Protein AF-A0A815LU02-F1 (afdb_monomer_lite)

Radius of gyration: 20.1 Å; chains: 1; bounding box: 45×44×56 Å

pLDDT: mean 73.41, std 21.67, range [21.61, 96.62]

Foldseek 3Di:
DDDDPPPPPPPPPCPDDPPPDPDDDDPPPPPLQLFKKKKKAKWWWFDLVDPVLLDQWDWDDCVNVVVQQKTWTWHFDDFADDDDPRTSRTITMIMMMGGDNLDQDQPDLVSNLVSCVVRHDPSVSSGSVRIDTDGGIDMDNRQDKDADPVVVCPPVDDPPDDDAFVSGIDHGCPVVCRVVRRVD

Secondary structure (DSSP, 8-state):
-PPPTT---------S-TTSS------------TT-EEEEEEEEEE--S-GGG--S-EEE-GGG-TTTSEEEEE-EEEE-SS--TTEEEEEEEEEEEE-TT-PPP-S-HHHHHHHHHHHS-HHHHHHHHTEEE-S--EEE-----EE--GGGGGGGSPTT----GGGTEE--GGG-HHHHHH--

Organism: NCBI:txid392033

Structure (mmCIF, N/CA/C/O backbone):
data_AF-A0A815LU02-F1
#
_entry.id   AF-A0A815LU02-F1
#
loop_
_atom_site.group_PDB
_atom_site.id
_atom_site.type_symbol
_atom_site.label_atom_id
_atom_site.label_alt_id
_atom_site.label_comp_id
_atom_site.label_asym_id
_atom_site.label_entity_id
_atom_site.label_seq_id
_atom_site.pdbx_PDB_ins_code
_atom_site.Cartn_x
_atom_site.Cartn_y
_atom_site.Cartn_z
_atom_site.occupancy
_atom_site.B_iso_or_equiv
_atom_site.auth_seq_id
_atom_site.auth_comp_id
_atom_site.auth_asym_id
_atom_site.auth_atom_id
_atom_site.pdbx_PDB_model_num
ATOM 1 N N . MET A 1 1 ? -14.097 20.335 11.328 1.00 29.88 1 MET A N 1
ATOM 2 C CA . MET A 1 1 ? -13.188 21.113 12.199 1.00 29.88 1 MET A CA 1
ATOM 3 C C . MET A 1 1 ? -11.882 21.293 11.448 1.00 29.88 1 MET A C 1
ATOM 5 O O . MET A 1 1 ? -11.354 20.295 10.982 1.00 29.88 1 MET A O 1
ATOM 9 N N . LYS A 1 2 ? -11.418 22.531 11.242 1.00 21.61 2 LYS A N 1
ATOM 10 C CA . LYS A 1 2 ? -10.117 22.803 10.609 1.00 21.61 2 LYS A CA 1
ATOM 11 C C . LYS A 1 2 ? -9.023 22.550 11.656 1.00 21.61 2 LYS A C 1
ATOM 13 O O . LYS A 1 2 ? -9.061 23.191 12.703 1.00 21.61 2 LYS A O 1
ATOM 18 N N . SER A 1 3 ? -8.125 21.596 11.415 1.00 27.17 3 SER A N 1
ATOM 19 C CA . SER A 1 3 ? -6.966 21.327 12.274 1.00 27.17 3 SER A CA 1
ATOM 20 C C . SER A 1 3 ? -5.930 22.439 12.097 1.00 27.17 3 SER A C 1
ATOM 22 O O . SER A 1 3 ? -5.628 22.850 10.978 1.00 27.17 3 SER A O 1
ATOM 24 N N . THR A 1 4 ? -5.421 22.977 13.203 1.00 28.11 4 THR A N 1
ATOM 25 C CA . THR A 1 4 ? -4.326 23.953 13.204 1.00 28.11 4 THR A CA 1
ATOM 26 C C . THR A 1 4 ? -2.967 23.235 13.261 1.00 28.11 4 THR A C 1
ATOM 28 O O . THR A 1 4 ? -2.895 22.126 13.792 1.00 28.11 4 THR A O 1
ATOM 31 N N . PRO A 1 5 ? -1.870 23.851 12.769 1.00 33.12 5 PRO A N 1
ATOM 32 C CA . PRO A 1 5 ? -0.552 23.205 12.636 1.00 33.12 5 PRO A CA 1
ATOM 33 C C . PRO A 1 5 ? 0.139 22.763 13.941 1.00 33.12 5 PRO A C 1
ATOM 35 O O . PRO A 1 5 ? 1.169 22.108 13.881 1.00 33.12 5 PRO A O 1
ATOM 38 N N . ASN A 1 6 ? -0.408 23.092 15.116 1.00 30.25 6 ASN A N 1
ATOM 39 C CA . ASN A 1 6 ? 0.242 22.882 16.419 1.00 30.25 6 ASN A CA 1
ATOM 40 C C . ASN A 1 6 ? -0.343 21.725 17.250 1.00 30.25 6 ASN A C 1
ATOM 42 O O . ASN A 1 6 ? -0.192 21.709 18.471 1.00 30.25 6 ASN A O 1
ATOM 46 N N . GLN A 1 7 ? -0.994 20.732 16.637 1.00 36.88 7 GLN A N 1
ATOM 47 C CA . GLN A 1 7 ? -1.412 19.523 17.363 1.00 36.88 7 GLN A CA 1
ATOM 48 C C . GLN A 1 7 ? -0.242 18.541 17.551 1.00 36.88 7 GLN A C 1
ATOM 50 O O . GLN A 1 7 ? -0.256 17.424 17.045 1.00 36.88 7 GLN A O 1
ATOM 55 N N . LEU A 1 8 ? 0.760 18.950 18.332 1.00 32.59 8 LEU A N 1
ATOM 56 C CA . LEU A 1 8 ? 1.611 18.016 19.068 1.00 32.59 8 LEU A CA 1
ATOM 57 C C . LEU A 1 8 ? 0.731 17.362 20.140 1.00 32.59 8 LEU A C 1
ATOM 59 O O . LEU A 1 8 ? 0.528 17.911 21.223 1.00 32.59 8 LEU A O 1
ATOM 63 N N . LEU A 1 9 ? 0.137 16.215 19.818 1.00 34.84 9 LEU A N 1
ATOM 64 C CA . LEU A 1 9 ? -0.515 15.374 20.814 1.00 34.84 9 LEU A CA 1
ATOM 65 C C . LEU A 1 9 ? 0.584 14.703 21.644 1.00 34.84 9 LEU A C 1
ATOM 67 O O . LEU A 1 9 ? 1.120 13.667 21.261 1.00 34.84 9 LEU A O 1
ATOM 71 N N . ASP A 1 10 ? 0.926 15.318 22.777 1.00 31.66 10 ASP A N 1
ATOM 72 C CA . ASP A 1 10 ? 1.779 14.730 23.811 1.00 31.66 10 ASP A CA 1
ATOM 73 C C . ASP A 1 10 ? 1.008 13.560 24.456 1.00 31.66 10 ASP A C 1
ATOM 75 O O . ASP A 1 10 ? 0.353 13.693 25.493 1.00 31.66 10 ASP A O 1
ATOM 79 N N . TYR A 1 11 ? 0.987 12.409 23.775 1.00 32.22 11 TYR A N 1
ATOM 80 C CA . TYR A 1 11 ? 0.313 11.191 24.224 1.00 32.22 11 TYR A CA 1
ATOM 81 C C . TYR A 1 11 ? 1.140 10.542 25.341 1.00 32.22 11 TYR A C 1
ATOM 83 O O . TYR A 1 11 ? 1.743 9.481 25.190 1.00 32.22 11 TYR A O 1
ATOM 91 N N . ARG A 1 12 ? 1.171 11.173 26.520 1.00 28.83 12 ARG A N 1
ATOM 92 C CA . ARG A 1 12 ? 1.640 10.518 27.745 1.00 28.83 12 ARG A CA 1
ATOM 93 C C . ARG A 1 12 ? 0.584 9.525 28.203 1.00 28.83 12 ARG A C 1
ATOM 95 O O . ARG A 1 12 ? -0.170 9.779 29.143 1.00 28.83 12 ARG A O 1
ATOM 102 N N . CYS A 1 13 ? 0.550 8.360 27.568 1.00 28.67 13 CYS A N 1
ATOM 103 C CA . CYS A 1 13 ? -0.028 7.193 28.209 1.00 28.67 13 CYS A CA 1
ATOM 104 C C . CYS A 1 13 ? 0.838 6.922 29.448 1.00 28.67 13 CYS A C 1
ATOM 106 O O . CYS A 1 13 ? 1.967 6.450 29.323 1.00 28.67 13 CYS A O 1
ATOM 108 N N . ARG A 1 14 ? 0.356 7.286 30.647 1.00 29.08 14 ARG A N 1
ATOM 109 C CA . ARG A 1 14 ? 0.964 6.858 31.916 1.00 29.08 14 ARG A CA 1
ATOM 110 C C . ARG A 1 14 ? 0.773 5.346 32.042 1.00 29.08 14 ARG A C 1
ATOM 112 O O . ARG A 1 14 ? -0.082 4.879 32.786 1.00 29.08 14 ARG A O 1
ATOM 119 N N . LEU A 1 15 ? 1.546 4.583 31.278 1.00 31.81 15 LEU A N 1
ATOM 120 C CA . LEU A 1 15 ? 1.846 3.206 31.628 1.00 31.81 15 LEU A CA 1
ATOM 121 C C . LEU A 1 15 ? 2.606 3.271 32.960 1.00 31.81 15 LEU A C 1
ATOM 123 O O . LEU A 1 15 ? 3.404 4.186 33.176 1.00 31.81 15 LEU A O 1
ATOM 127 N N . GLY A 1 16 ? 2.245 2.387 33.891 1.00 29.14 16 GLY A N 1
ATOM 128 C CA . GLY A 1 16 ? 2.763 2.362 35.259 1.00 29.14 16 GLY A CA 1
ATOM 129 C C . GLY A 1 16 ? 4.291 2.310 35.340 1.00 29.14 16 GLY A C 1
ATOM 130 O O . GLY A 1 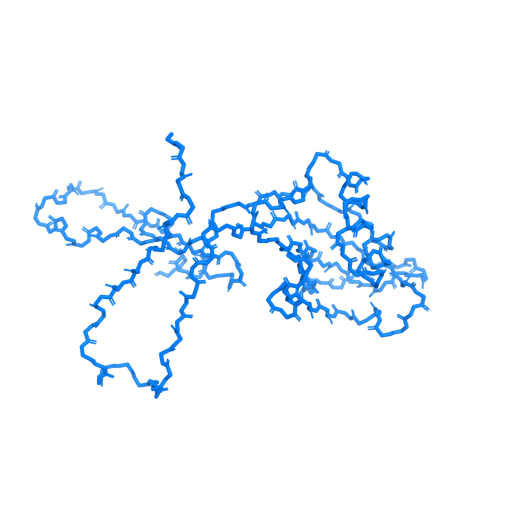16 ? 4.988 2.237 34.332 1.00 29.14 16 GLY A O 1
ATOM 131 N N . SER A 1 17 ? 4.808 2.372 36.570 1.00 29.80 17 SER A N 1
ATOM 132 C CA . SER A 1 17 ? 6.235 2.532 36.866 1.00 29.80 17 SER A CA 1
ATOM 133 C C . SER A 1 17 ? 7.160 1.707 35.945 1.00 29.80 17 SER A C 1
ATOM 135 O O . SER A 1 17 ? 6.864 0.528 35.707 1.00 29.80 17 SER A O 1
ATOM 137 N N . PRO A 1 18 ? 8.305 2.275 35.500 1.00 34.53 18 PRO A N 1
ATOM 138 C CA . PRO A 1 18 ? 9.201 1.708 34.472 1.00 34.53 18 PRO A CA 1
ATOM 139 C C . PRO A 1 18 ? 9.756 0.304 34.752 1.00 34.53 18 PRO A C 1
ATOM 141 O O . PRO A 1 18 ? 10.434 -0.281 33.918 1.00 34.53 18 PRO A O 1
ATOM 144 N N . THR A 1 19 ? 9.511 -0.234 35.940 1.00 32.34 19 THR A N 1
ATOM 145 C CA . THR A 1 19 ? 10.073 -1.479 36.452 1.00 32.34 19 THR A CA 1
ATOM 146 C C . THR A 1 19 ? 9.289 -2.739 36.077 1.00 32.34 19 THR A C 1
ATOM 148 O O . THR A 1 19 ? 9.783 -3.830 36.335 1.00 32.34 19 THR A O 1
ATOM 151 N N . SER A 1 20 ? 8.100 -2.636 35.467 1.00 31.48 20 SER A N 1
ATOM 152 C CA . SER A 1 20 ? 7.243 -3.812 35.193 1.00 31.48 20 SER A CA 1
ATOM 153 C C . SER A 1 20 ? 7.299 -4.364 33.762 1.00 31.48 20 SER A C 1
ATOM 155 O O . SER A 1 20 ? 6.802 -5.459 33.512 1.00 31.48 20 SER A O 1
ATOM 157 N N . LEU A 1 21 ? 7.937 -3.664 32.823 1.00 34.69 21 LEU A N 1
ATOM 158 C CA . LEU A 1 21 ? 8.110 -4.135 31.448 1.00 34.69 21 LEU A CA 1
ATOM 159 C C . LEU A 1 21 ? 9.602 -4.174 31.144 1.00 34.69 21 LEU A C 1
ATOM 161 O O . LEU A 1 21 ? 10.212 -3.148 30.867 1.00 34.69 21 LEU A O 1
ATOM 165 N N . GLY A 1 22 ? 10.188 -5.369 31.243 1.00 29.02 22 GLY A N 1
ATOM 166 C CA . GLY A 1 22 ? 11.606 -5.655 31.020 1.00 29.02 22 GLY A CA 1
ATOM 167 C C . GLY A 1 22 ? 12.089 -5.379 29.593 1.00 29.02 22 GLY A C 1
ATOM 168 O O . GLY A 1 22 ? 12.450 -6.297 28.863 1.00 29.02 22 GLY A O 1
ATOM 169 N N . ARG A 1 23 ? 12.137 -4.105 29.205 1.00 32.53 23 ARG A N 1
ATOM 170 C CA . ARG A 1 23 ? 12.930 -3.587 28.094 1.00 32.53 23 ARG A CA 1
ATOM 171 C C . ARG A 1 23 ? 13.595 -2.300 28.555 1.00 32.53 23 ARG A C 1
ATOM 173 O O . ARG A 1 23 ? 12.943 -1.312 28.874 1.00 32.53 23 ARG A O 1
ATOM 180 N N . SER A 1 24 ? 14.916 -2.352 28.615 1.00 31.58 24 SER A N 1
ATOM 181 C CA . SER A 1 24 ? 15.799 -1.229 28.890 1.00 31.58 24 SER A CA 1
ATOM 182 C C . SER A 1 24 ? 15.455 -0.016 28.016 1.00 31.58 24 SER A C 1
ATOM 184 O O . SER A 1 24 ? 15.703 -0.014 26.815 1.00 31.58 24 SER A O 1
ATOM 186 N N . GLY A 1 25 ? 14.901 1.023 28.637 1.00 31.22 25 GLY A N 1
ATOM 187 C CA . GLY A 1 25 ? 15.593 2.309 28.732 1.00 31.22 25 GLY A CA 1
ATOM 188 C C . GLY A 1 25 ? 15.945 3.060 27.447 1.00 31.22 25 GLY A C 1
ATOM 189 O O . GLY A 1 25 ? 16.941 3.774 27.456 1.00 31.22 25 GLY A O 1
ATOM 190 N N . VAL A 1 26 ? 15.142 2.983 26.386 1.00 26.45 26 VAL A N 1
ATOM 191 C CA . VAL A 1 26 ? 15.133 4.043 25.368 1.00 26.45 26 VAL A CA 1
ATOM 192 C C . VAL A 1 26 ? 13.720 4.591 25.292 1.00 26.45 26 VAL A C 1
ATOM 194 O O . VAL A 1 26 ? 12.794 3.904 24.871 1.00 26.45 26 VAL A O 1
ATOM 197 N N . SER A 1 27 ? 13.550 5.833 25.742 1.00 29.67 27 SER A N 1
ATOM 198 C CA . SER A 1 27 ? 12.380 6.642 25.420 1.00 29.67 27 SER A CA 1
ATOM 199 C C . SER A 1 27 ? 12.322 6.778 23.898 1.00 29.67 27 SER A C 1
ATOM 201 O O . SER A 1 27 ? 12.912 7.699 23.336 1.00 29.67 27 SER A O 1
ATOM 203 N N . GLN A 1 28 ? 11.645 5.856 23.216 1.00 29.81 28 GLN A N 1
ATOM 204 C CA . GLN A 1 28 ? 11.183 6.105 21.859 1.00 29.81 28 GLN A CA 1
ATOM 205 C C . GLN A 1 28 ? 10.144 7.216 21.970 1.00 29.81 28 GLN A C 1
ATOM 207 O O . GLN A 1 28 ? 8.996 6.987 22.345 1.00 29.81 28 GLN A O 1
ATOM 212 N N . MET A 1 29 ? 10.582 8.448 21.708 1.00 29.11 29 MET A N 1
ATOM 213 C CA . MET A 1 29 ? 9.673 9.509 21.308 1.00 29.11 29 MET A CA 1
ATOM 214 C C . MET A 1 29 ? 9.045 9.027 20.003 1.00 29.11 29 MET A C 1
ATOM 216 O O . MET A 1 29 ? 9.644 9.129 18.935 1.00 29.11 29 MET A O 1
ATOM 220 N N . TYR A 1 30 ? 7.862 8.429 20.101 1.00 35.56 30 TYR A N 1
ATOM 221 C CA . TYR A 1 30 ? 6.999 8.274 18.948 1.00 35.56 30 TYR A CA 1
ATOM 222 C C . TYR A 1 30 ? 6.594 9.692 18.568 1.00 35.56 30 TYR A C 1
ATOM 224 O O . TYR A 1 30 ? 5.682 10.268 19.161 1.00 35.56 30 TYR A O 1
ATOM 232 N N . HIS A 1 31 ? 7.308 10.288 17.615 1.00 38.06 31 HIS A N 1
ATOM 233 C CA . HIS A 1 31 ? 6.716 11.342 16.815 1.00 38.06 31 HIS A CA 1
ATOM 234 C C . HIS A 1 31 ? 5.514 10.690 16.132 1.00 38.06 31 HIS A C 1
ATOM 236 O O . HIS A 1 31 ? 5.646 10.017 15.115 1.00 38.06 31 HIS A O 1
ATOM 242 N N . LEU A 1 32 ? 4.345 10.790 16.771 1.00 44.81 32 LEU A N 1
ATOM 243 C CA . LEU A 1 32 ? 3.069 10.505 16.142 1.00 44.81 32 LEU A CA 1
ATOM 244 C C . LEU A 1 32 ? 2.949 11.542 15.034 1.00 44.81 32 LEU A C 1
ATOM 246 O O . LEU A 1 32 ? 2.492 12.661 15.261 1.00 44.81 32 LEU A O 1
ATOM 250 N N . ASN A 1 33 ? 3.451 11.205 13.850 1.00 50.88 33 ASN A N 1
ATOM 251 C CA . ASN A 1 33 ? 3.296 12.036 12.676 1.00 50.88 33 ASN A CA 1
ATOM 252 C C . ASN A 1 33 ? 1.826 11.948 12.280 1.00 50.88 33 ASN A C 1
ATOM 254 O O . ASN A 1 33 ? 1.404 11.111 11.484 1.00 50.88 33 ASN A O 1
ATOM 258 N N . VAL A 1 34 ? 1.032 12.842 12.868 1.00 51.72 34 VAL A N 1
ATOM 259 C CA . VAL A 1 34 ? -0.416 12.989 12.659 1.00 51.72 34 VAL A CA 1
ATOM 260 C C . VAL A 1 34 ? -0.766 13.300 11.191 1.00 51.72 34 VAL A C 1
ATOM 262 O O . VAL A 1 34 ? -1.938 13.388 10.841 1.00 51.72 34 VAL A O 1
ATOM 265 N N . LEU A 1 35 ? 0.255 13.491 10.347 1.00 59.38 35 LEU A N 1
ATOM 266 C CA . LEU A 1 35 ? 0.189 13.896 8.945 1.00 59.38 35 LEU A CA 1
ATOM 267 C C . LEU A 1 35 ? 0.689 12.818 7.983 1.00 59.38 35 LEU A C 1
ATOM 269 O O . LEU A 1 35 ? 0.814 13.092 6.789 1.00 59.38 35 LEU A O 1
ATOM 273 N N . GLU A 1 36 ? 1.014 11.628 8.487 1.00 74.50 36 GLU A N 1
ATOM 274 C CA . GLU A 1 36 ? 1.386 10.523 7.618 1.00 74.50 36 GLU A CA 1
ATOM 275 C C . GLU A 1 36 ? 0.180 10.024 6.816 1.00 74.50 36 GLU A C 1
ATOM 277 O O . GLU A 1 36 ? -0.977 10.066 7.243 1.00 74.50 36 GLU A O 1
ATOM 282 N N . GLY A 1 37 ? 0.450 9.559 5.606 1.00 81.50 37 GLY A N 1
ATOM 283 C CA . GLY A 1 37 ? -0.528 8.872 4.784 1.00 81.50 37 GLY A CA 1
ATOM 284 C C . GLY A 1 37 ? 0.142 7.846 3.894 1.00 81.50 37 GLY A C 1
ATOM 285 O O . GLY A 1 37 ? 1.340 7.922 3.627 1.00 81.50 37 GLY A O 1
ATOM 286 N N . TYR A 1 38 ? -0.652 6.893 3.425 1.00 85.00 38 TYR A N 1
ATOM 287 C CA . TYR A 1 38 ? -0.209 5.849 2.519 1.00 85.00 38 TYR A CA 1
ATOM 288 C C . TYR A 1 38 ? -1.111 5.785 1.297 1.00 85.00 38 TYR A C 1
ATOM 290 O O . TYR A 1 38 ? -2.327 5.955 1.411 1.00 85.00 38 TYR A O 1
ATOM 298 N N . VAL A 1 39 ? -0.521 5.442 0.158 1.00 91.81 39 VAL A N 1
ATOM 299 C CA . VAL A 1 39 ? -1.217 4.754 -0.930 1.00 91.81 39 VAL A CA 1
ATOM 300 C C . VAL A 1 39 ? -0.614 3.364 -1.044 1.00 91.81 39 VAL A C 1
ATOM 302 O O . VAL A 1 39 ? 0.607 3.209 -1.051 1.00 91.81 39 VAL A O 1
ATOM 305 N N . THR A 1 40 ? -1.464 2.342 -1.093 1.00 92.38 40 THR A N 1
ATOM 306 C CA . THR A 1 40 ? -1.027 0.956 -1.234 1.00 92.38 40 THR A CA 1
ATOM 307 C C . THR A 1 40 ? -1.824 0.197 -2.279 1.00 92.38 40 THR A C 1
ATOM 309 O O . THR A 1 40 ? -3.010 0.452 -2.487 1.00 92.38 40 THR A O 1
ATOM 312 N N . PHE A 1 41 ? -1.159 -0.738 -2.947 1.00 94.81 41 PHE A N 1
ATOM 313 C CA . PHE A 1 41 ? -1.757 -1.669 -3.892 1.00 94.81 41 PHE A CA 1
ATOM 314 C C . PHE A 1 41 ? -0.903 -2.935 -3.983 1.00 94.81 41 PHE A C 1
ATOM 316 O O . PHE A 1 41 ? 0.253 -2.967 -3.565 1.00 94.81 41 PHE A O 1
ATOM 323 N N . ILE A 1 42 ? -1.476 -3.993 -4.538 1.00 94.88 42 ILE A N 1
ATOM 324 C CA . ILE A 1 42 ? -0.769 -5.225 -4.866 1.00 94.88 42 ILE A CA 1
ATOM 325 C C . ILE A 1 42 ? -0.266 -5.109 -6.302 1.00 94.88 42 ILE A C 1
ATOM 327 O O . ILE A 1 42 ? -1.027 -4.723 -7.192 1.00 94.88 42 ILE A O 1
ATOM 331 N N . GLY A 1 43 ? 0.988 -5.483 -6.541 1.00 93.69 43 GLY A N 1
ATOM 332 C CA . GLY A 1 43 ? 1.574 -5.472 -7.876 1.00 93.69 43 GLY A CA 1
ATOM 333 C C . GLY A 1 43 ? 2.568 -6.602 -8.113 1.00 93.69 43 GLY A C 1
ATOM 334 O O . GLY A 1 43 ? 3.178 -7.132 -7.183 1.00 93.69 43 GLY A O 1
ATOM 335 N N . GLU A 1 44 ? 2.704 -6.978 -9.380 1.00 91.75 44 GLU A N 1
ATOM 336 C CA . GLU A 1 44 ? 3.782 -7.835 -9.871 1.00 91.75 44 GLU A CA 1
ATOM 337 C C . GLU A 1 44 ? 4.922 -6.949 -10.372 1.00 91.75 44 GLU A C 1
ATOM 339 O O . GLU A 1 44 ? 4.702 -6.033 -11.166 1.00 91.75 44 GLU A O 1
ATOM 344 N N . ARG A 1 45 ? 6.139 -7.219 -9.903 1.00 88.50 45 ARG A N 1
ATOM 345 C CA . ARG A 1 45 ? 7.317 -6.430 -10.268 1.00 88.50 45 ARG A CA 1
ATOM 346 C C . ARG A 1 45 ? 8.068 -7.058 -11.429 1.00 88.50 45 ARG A C 1
ATOM 348 O O . ARG A 1 45 ? 8.277 -8.270 -11.447 1.00 88.50 45 ARG A O 1
ATOM 355 N N . PHE A 1 46 ? 8.550 -6.209 -12.323 1.00 89.31 46 PHE A N 1
ATOM 356 C CA . PHE A 1 46 ? 9.433 -6.574 -13.421 1.00 89.31 46 PHE A CA 1
ATOM 357 C C . PHE A 1 46 ? 10.791 -5.903 -13.232 1.00 89.31 46 PHE A C 1
ATOM 359 O O . PHE A 1 46 ? 10.899 -4.892 -12.527 1.00 89.31 46 PHE A O 1
ATOM 366 N N . LYS A 1 47 ? 11.821 -6.480 -13.855 1.00 88.06 47 LYS A N 1
ATOM 367 C CA . LYS A 1 47 ? 13.193 -5.964 -13.808 1.00 88.06 47 LYS A CA 1
ATOM 368 C C . LYS A 1 47 ? 13.216 -4.479 -14.181 1.00 88.06 47 LYS A C 1
ATOM 370 O O . LYS A 1 47 ? 12.713 -4.100 -15.240 1.00 88.06 47 LYS A O 1
ATOM 375 N N . ALA A 1 48 ? 13.795 -3.650 -13.318 1.00 83.38 48 ALA A N 1
ATOM 376 C CA . ALA A 1 48 ? 13.907 -2.206 -13.527 1.00 83.38 48 ALA A CA 1
ATOM 377 C C . ALA A 1 48 ? 15.109 -1.828 -14.417 1.00 83.38 48 ALA A C 1
ATOM 379 O O . ALA A 1 48 ? 15.234 -0.676 -14.827 1.00 83.38 48 ALA A O 1
ATOM 380 N N . GLY A 1 49 ? 15.985 -2.792 -14.727 1.00 79.94 49 GLY A N 1
ATOM 381 C CA . GLY A 1 49 ? 17.215 -2.585 -15.502 1.00 79.94 49 GLY A CA 1
ATOM 382 C C . GLY A 1 49 ? 18.442 -2.257 -14.644 1.00 79.94 49 GLY A C 1
ATOM 383 O O . GLY A 1 49 ? 19.554 -2.252 -15.166 1.00 79.94 49 GLY A O 1
ATOM 384 N N . ASP A 1 50 ? 18.251 -2.052 -13.338 1.00 80.44 50 ASP A N 1
ATOM 385 C CA . ASP A 1 50 ? 19.305 -1.931 -12.331 1.00 80.44 50 ASP A CA 1
ATOM 386 C C . ASP A 1 50 ? 19.203 -3.107 -11.338 1.00 80.44 50 ASP A C 1
ATOM 388 O O . ASP A 1 50 ? 18.204 -3.210 -10.618 1.00 80.44 50 ASP A O 1
ATOM 392 N N . PRO A 1 51 ? 20.223 -3.983 -11.250 1.00 78.88 51 PRO A N 1
ATOM 393 C CA . PRO A 1 51 ? 20.213 -5.129 -10.342 1.00 78.88 51 PRO A CA 1
ATOM 394 C C . PRO A 1 51 ? 20.020 -4.773 -8.861 1.00 78.88 51 PRO A C 1
ATOM 396 O O . PRO A 1 51 ? 19.499 -5.594 -8.105 1.00 78.88 51 PRO A O 1
ATOM 399 N N . SER A 1 52 ? 20.425 -3.573 -8.428 1.00 76.94 52 SER A N 1
ATOM 400 C CA . SER A 1 52 ? 20.229 -3.115 -7.045 1.00 76.94 52 SER A CA 1
ATOM 401 C C . SER A 1 52 ? 18.748 -2.881 -6.717 1.00 76.94 52 SER A C 1
ATOM 403 O O . SER A 1 52 ? 18.313 -3.101 -5.584 1.00 76.94 52 SER A O 1
ATOM 405 N N . LEU A 1 53 ? 17.954 -2.537 -7.735 1.00 76.94 53 LEU A N 1
ATOM 406 C CA . LEU A 1 53 ? 16.515 -2.301 -7.648 1.00 76.94 53 LEU A CA 1
ATOM 407 C C . LEU A 1 53 ? 15.689 -3.569 -7.892 1.00 76.94 53 LEU A C 1
ATOM 409 O O . LEU A 1 53 ? 14.479 -3.557 -7.685 1.00 76.94 53 LEU A O 1
ATOM 413 N N . ASP A 1 54 ? 16.312 -4.681 -8.281 1.00 80.25 54 ASP A N 1
ATOM 414 C CA . ASP A 1 54 ? 15.630 -5.946 -8.588 1.00 80.25 54 ASP A CA 1
ATOM 415 C C . ASP A 1 54 ? 15.552 -6.902 -7.379 1.00 80.25 54 ASP A C 1
ATOM 417 O O . ASP A 1 54 ? 15.079 -8.037 -7.486 1.00 80.25 54 ASP A O 1
ATOM 421 N N . SER A 1 55 ? 15.959 -6.444 -6.188 1.00 76.94 55 SER A N 1
ATOM 422 C CA . SER A 1 55 ? 15.778 -7.192 -4.938 1.00 76.94 55 SER A CA 1
ATOM 423 C C . SER A 1 55 ? 14.297 -7.488 -4.672 1.00 76.94 55 SER A C 1
ATOM 425 O O . SER A 1 55 ? 13.438 -6.614 -4.811 1.00 76.94 55 SER A O 1
ATOM 427 N N . LYS A 1 56 ? 13.987 -8.704 -4.194 1.00 65.38 56 LYS A N 1
ATOM 428 C CA . LYS A 1 56 ? 12.625 -9.118 -3.785 1.00 65.38 56 LYS A CA 1
ATOM 429 C C . LYS A 1 56 ? 12.063 -8.286 -2.626 1.00 65.38 56 LYS A C 1
ATOM 431 O O . LYS A 1 56 ? 10.852 -8.274 -2.415 1.00 65.38 56 LYS A O 1
ATOM 436 N N . HIS A 1 57 ? 12.933 -7.612 -1.879 1.00 67.25 57 HIS A N 1
ATOM 437 C CA . HIS A 1 57 ? 12.568 -6.761 -0.759 1.00 67.25 57 HIS A CA 1
ATOM 438 C C . HIS A 1 57 ? 13.292 -5.423 -0.857 1.00 67.25 57 HIS A C 1
ATOM 440 O O . HIS A 1 57 ? 14.524 -5.390 -0.904 1.00 67.25 57 HIS A O 1
ATOM 446 N N . ILE A 1 58 ? 12.522 -4.336 -0.890 1.00 71.44 58 ILE A N 1
ATOM 447 C CA . ILE A 1 58 ? 13.047 -2.970 -0.949 1.00 71.44 58 ILE A CA 1
ATOM 448 C C . ILE A 1 58 ? 12.235 -2.114 0.012 1.00 71.44 58 ILE A C 1
ATOM 450 O O . ILE A 1 58 ? 11.004 -2.106 -0.041 1.00 71.44 58 ILE A O 1
ATOM 454 N N . ILE A 1 59 ? 12.930 -1.420 0.904 1.00 65.94 59 ILE A N 1
ATOM 455 C CA . ILE A 1 59 ? 12.347 -0.457 1.833 1.00 65.94 59 ILE A CA 1
ATOM 456 C C . ILE A 1 59 ? 13.195 0.810 1.768 1.00 65.94 59 ILE A C 1
ATOM 458 O O . ILE A 1 59 ? 14.410 0.740 1.941 1.00 65.94 59 ILE A O 1
ATOM 462 N N . GLY A 1 60 ? 12.546 1.958 1.589 1.00 65.81 60 GLY A N 1
ATOM 463 C CA . GLY A 1 60 ? 13.140 3.275 1.801 1.00 65.81 60 GLY A CA 1
ATOM 464 C C . GLY A 1 60 ? 12.178 4.142 2.604 1.00 65.81 60 GLY A C 1
ATOM 465 O O . GLY A 1 60 ? 11.067 4.416 2.171 1.00 65.81 60 GLY A O 1
ATOM 466 N N . TYR A 1 61 ? 12.565 4.555 3.808 1.00 57.59 61 TYR A N 1
ATOM 467 C CA . TYR A 1 61 ? 11.675 5.323 4.684 1.00 57.59 61 TYR A CA 1
ATOM 468 C C . TYR A 1 61 ? 11.660 6.807 4.316 1.00 57.59 61 TYR A C 1
ATOM 470 O O . TYR A 1 61 ? 12.719 7.395 4.117 1.00 57.59 61 TYR A O 1
ATOM 478 N N . ALA A 1 62 ? 10.480 7.438 4.364 1.00 55.84 62 ALA A N 1
ATOM 479 C CA . ALA A 1 62 ? 10.343 8.888 4.174 1.00 55.84 62 ALA A CA 1
ATOM 480 C C . ALA A 1 62 ? 11.165 9.674 5.210 1.00 55.84 62 ALA A C 1
ATOM 482 O O . ALA A 1 62 ? 11.760 10.702 4.914 1.00 55.84 62 ALA A O 1
ATOM 483 N N . LEU A 1 63 ? 11.255 9.134 6.430 1.00 51.44 63 LEU A N 1
ATOM 484 C CA . LEU A 1 63 ? 12.053 9.689 7.526 1.00 51.44 63 LEU A CA 1
ATOM 485 C C . LEU A 1 63 ? 13.564 9.683 7.244 1.00 51.44 63 LEU A C 1
ATOM 487 O O . LEU A 1 63 ? 14.292 10.466 7.847 1.00 51.44 63 LEU A O 1
ATOM 491 N N . ASN A 1 64 ? 14.028 8.823 6.333 1.00 49.12 64 ASN A N 1
ATOM 492 C CA . ASN A 1 64 ? 15.432 8.745 5.931 1.00 49.12 64 ASN A CA 1
ATOM 493 C C . ASN A 1 64 ? 15.751 9.664 4.734 1.00 49.12 64 ASN A C 1
ATOM 495 O O . ASN A 1 64 ? 16.920 9.789 4.380 1.00 49.12 64 ASN A O 1
ATOM 499 N N . ALA A 1 65 ? 14.737 10.312 4.147 1.00 55.12 65 ALA A N 1
ATOM 500 C CA . ALA A 1 65 ? 14.843 11.320 3.090 1.00 55.12 65 ALA A CA 1
ATOM 501 C C . ALA A 1 65 ? 13.955 12.538 3.446 1.00 55.12 65 ALA A C 1
ATOM 503 O O . ALA A 1 65 ? 12.923 12.776 2.808 1.00 55.12 65 ALA A O 1
ATOM 504 N N . PRO A 1 66 ? 14.297 13.288 4.518 1.00 57.53 66 PRO A N 1
ATOM 505 C CA . PRO A 1 66 ? 13.452 14.355 5.068 1.00 57.53 66 PRO A CA 1
ATOM 506 C C . PRO A 1 66 ? 13.207 15.514 4.090 1.00 57.53 66 PRO A C 1
ATOM 508 O O . PRO A 1 66 ? 12.281 16.295 4.285 1.00 57.53 66 PRO A O 1
ATOM 511 N N . ASP A 1 67 ? 14.018 15.626 3.041 1.00 66.50 67 ASP A N 1
ATOM 512 C CA . ASP A 1 67 ? 13.866 16.573 1.940 1.00 66.50 67 ASP A CA 1
ATOM 513 C C . ASP A 1 67 ? 12.744 16.200 0.958 1.00 66.50 67 ASP A C 1
ATOM 515 O O . ASP A 1 67 ? 12.258 17.073 0.241 1.00 66.50 67 ASP A O 1
ATOM 519 N N . LYS A 1 68 ? 12.308 14.932 0.928 1.00 66.88 68 LYS A N 1
ATOM 520 C CA . LYS A 1 68 ? 11.365 14.425 -0.085 1.00 66.88 68 LYS A CA 1
ATOM 521 C C . LYS A 1 68 ? 9.948 14.184 0.414 1.00 66.88 68 LYS A C 1
ATOM 523 O O . LYS A 1 68 ? 9.076 13.895 -0.396 1.00 66.88 68 LYS A O 1
ATOM 528 N N . ASN A 1 69 ? 9.702 14.284 1.724 1.00 75.38 69 ASN A N 1
ATOM 529 C CA . ASN A 1 69 ? 8.394 14.051 2.360 1.00 75.38 69 ASN A CA 1
ATOM 530 C C . ASN A 1 69 ? 7.708 12.717 1.974 1.00 75.38 69 ASN A C 1
ATOM 532 O O . ASN A 1 69 ? 6.525 12.528 2.266 1.00 75.38 69 ASN A O 1
ATOM 536 N N . ALA A 1 70 ? 8.429 11.782 1.350 1.00 77.06 70 ALA A N 1
ATOM 537 C CA . ALA A 1 70 ? 7.891 10.585 0.722 1.00 77.06 70 ALA A CA 1
ATOM 538 C C . ALA A 1 70 ? 8.846 9.400 0.896 1.00 77.06 70 ALA A C 1
ATOM 540 O O . ALA A 1 70 ? 10.064 9.552 0.880 1.00 77.06 70 ALA A O 1
ATOM 541 N N . GLY A 1 71 ? 8.281 8.210 1.066 1.00 79.19 71 GLY A N 1
ATOM 542 C CA . GLY A 1 71 ? 9.006 6.957 1.242 1.00 79.19 71 GLY A CA 1
ATOM 543 C C . GLY A 1 71 ? 8.176 5.785 0.754 1.00 79.19 71 GLY A C 1
ATOM 544 O O . GLY A 1 71 ? 7.023 5.947 0.374 1.00 79.19 71 GLY A O 1
ATOM 545 N N . PHE A 1 72 ? 8.737 4.588 0.752 1.00 80.00 72 PHE A N 1
ATOM 546 C CA . PHE A 1 72 ? 8.097 3.417 0.183 1.00 80.00 72 PHE A CA 1
ATOM 547 C C . PHE A 1 72 ? 8.545 2.116 0.858 1.00 80.00 72 PHE A C 1
ATOM 549 O O . PHE A 1 72 ? 9.639 1.988 1.408 1.00 80.00 72 PHE A O 1
ATOM 556 N N . GLY A 1 73 ? 7.677 1.117 0.793 1.00 83.06 73 GLY A N 1
ATOM 557 C CA . GLY A 1 73 ? 7.949 -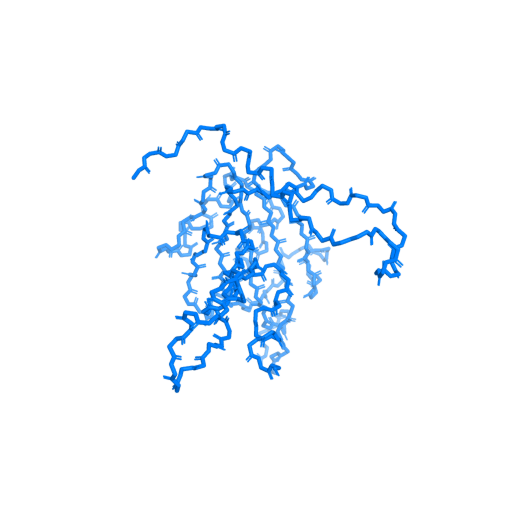0.233 1.260 1.00 83.06 73 GLY A CA 1
ATOM 558 C C . GLY A 1 73 ? 7.376 -1.239 0.281 1.00 83.06 73 GLY A C 1
ATOM 559 O O . GLY A 1 73 ? 6.231 -1.112 -0.149 1.00 83.06 73 GLY A O 1
ATOM 560 N N . ILE A 1 74 ? 8.178 -2.238 -0.076 1.00 86.25 74 ILE A N 1
ATOM 561 C CA . ILE A 1 74 ? 7.787 -3.271 -1.032 1.00 86.25 74 ILE A CA 1
ATOM 562 C C . ILE A 1 74 ? 8.019 -4.656 -0.418 1.00 86.25 74 ILE A C 1
ATOM 564 O O . ILE A 1 74 ? 8.950 -5.373 -0.808 1.00 86.25 74 ILE A O 1
ATOM 568 N N . PRO A 1 75 ? 7.233 -5.047 0.603 1.00 84.75 75 PRO A N 1
ATOM 569 C CA . PRO A 1 75 ? 7.323 -6.386 1.153 1.00 84.75 75 PRO A CA 1
ATOM 570 C C . PRO A 1 75 ? 6.750 -7.417 0.161 1.00 84.75 75 PRO A C 1
ATOM 572 O O . PRO A 1 75 ? 5.689 -7.191 -0.438 1.00 84.75 75 PRO A O 1
ATOM 575 N N . PRO A 1 76 ? 7.425 -8.565 -0.018 1.00 86.69 76 PRO A N 1
ATOM 576 C CA . PRO A 1 76 ? 6.907 -9.648 -0.843 1.00 86.69 76 PRO A CA 1
ATOM 577 C C . PRO A 1 76 ? 5.695 -10.311 -0.169 1.00 86.69 76 PRO A C 1
ATOM 579 O O . PRO A 1 76 ? 5.676 -10.501 1.045 1.00 86.69 76 PRO A O 1
ATOM 582 N N . ILE A 1 77 ? 4.695 -10.694 -0.965 1.00 88.00 77 ILE A N 1
ATOM 583 C CA . ILE A 1 77 ? 3.534 -11.487 -0.527 1.00 88.00 77 ILE A CA 1
ATOM 584 C C . ILE A 1 77 ? 3.786 -12.965 -0.814 1.00 88.00 77 ILE A C 1
ATOM 586 O O . ILE A 1 77 ? 3.684 -13.805 0.077 1.00 88.00 77 ILE A O 1
ATOM 590 N N . ARG A 1 78 ? 4.061 -13.297 -2.081 1.00 87.19 78 ARG A N 1
ATOM 591 C CA . ARG A 1 78 ? 4.287 -14.674 -2.542 1.00 87.19 78 ARG A CA 1
ATOM 592 C C . ARG A 1 78 ? 4.956 -14.710 -3.910 1.00 87.19 78 ARG A C 1
ATOM 594 O O . ARG A 1 78 ? 4.875 -13.746 -4.668 1.00 87.19 78 ARG A O 1
ATOM 601 N N . GLU A 1 79 ? 5.521 -15.859 -4.252 1.00 87.62 79 GLU A N 1
ATOM 602 C CA . GLU A 1 79 ? 6.060 -16.115 -5.589 1.00 87.62 79 GLU A CA 1
ATOM 603 C C . GLU A 1 79 ? 4.954 -16.453 -6.607 1.00 87.62 79 GLU A C 1
ATOM 605 O O . GLU A 1 79 ? 3.905 -17.005 -6.255 1.00 87.62 79 GLU A O 1
ATOM 610 N N . ILE A 1 80 ? 5.189 -16.123 -7.879 1.00 84.69 80 ILE A N 1
ATOM 611 C CA . ILE A 1 80 ? 4.276 -16.359 -9.008 1.00 84.69 80 ILE A CA 1
ATOM 612 C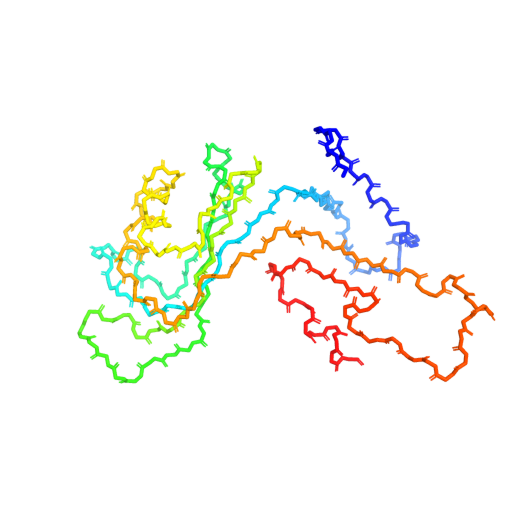 C . ILE A 1 80 ? 4.900 -17.413 -9.931 1.00 84.69 80 ILE A C 1
ATOM 614 O O . ILE A 1 80 ? 6.047 -17.280 -10.328 1.00 84.69 80 ILE A O 1
ATOM 618 N N . LYS A 1 81 ? 4.159 -18.477 -10.273 1.00 68.75 81 LYS A N 1
ATOM 619 C CA . LYS A 1 81 ? 4.708 -19.645 -10.998 1.00 68.75 81 LYS A CA 1
ATOM 620 C C . LYS A 1 81 ? 4.787 -19.484 -12.521 1.00 68.75 81 LYS A C 1
ATOM 622 O O . LYS A 1 81 ? 5.627 -20.117 -13.147 1.00 68.75 81 LYS A O 1
ATOM 627 N N . THR A 1 82 ? 3.907 -18.688 -13.121 1.00 63.34 82 THR A N 1
ATOM 628 C CA . THR A 1 82 ? 3.924 -18.363 -14.556 1.00 63.34 82 THR A CA 1
ATOM 629 C C . THR A 1 82 ? 4.599 -17.018 -14.729 1.00 63.34 82 THR A C 1
ATOM 631 O O . THR A 1 82 ? 4.040 -16.010 -14.301 1.00 63.34 82 THR A O 1
ATOM 634 N N . MET A 1 83 ? 5.796 -17.019 -15.307 1.00 66.31 83 MET A N 1
ATOM 635 C CA . MET A 1 83 ? 6.635 -15.831 -15.402 1.00 66.31 83 MET A CA 1
ATOM 636 C C . MET A 1 83 ? 6.817 -15.438 -16.865 1.00 66.31 83 MET A C 1
ATOM 638 O O . MET A 1 83 ? 7.180 -16.263 -17.701 1.00 66.31 83 MET A O 1
ATOM 642 N N . ASP A 1 84 ? 6.579 -14.164 -17.148 1.00 74.75 84 ASP A N 1
ATOM 643 C CA . ASP A 1 84 ? 7.280 -13.469 -18.223 1.00 74.75 84 ASP A CA 1
ATOM 644 C C . ASP A 1 84 ? 8.791 -13.479 -17.912 1.00 74.75 84 ASP A C 1
ATOM 646 O O . ASP A 1 84 ? 9.171 -13.411 -16.739 1.00 74.75 84 ASP A O 1
ATOM 650 N N . GLU A 1 85 ? 9.663 -13.555 -18.921 1.00 77.19 85 GLU A N 1
ATOM 651 C CA . GLU A 1 85 ? 11.129 -13.597 -18.735 1.00 77.19 85 GLU A CA 1
ATOM 652 C C . GLU A 1 85 ? 11.683 -12.383 -17.953 1.00 77.19 85 GLU A C 1
ATOM 654 O O . GLU A 1 85 ? 12.748 -12.451 -17.318 1.00 77.19 85 GLU A O 1
ATOM 659 N N . ASN A 1 86 ? 10.948 -11.267 -17.962 1.00 83.50 86 ASN A N 1
ATOM 660 C CA . ASN A 1 86 ? 11.295 -10.039 -17.255 1.00 83.50 86 ASN A CA 1
ATOM 661 C C . ASN A 1 86 ? 10.625 -9.896 -15.882 1.00 83.50 86 ASN A C 1
ATOM 663 O O . ASN A 1 86 ? 10.939 -8.945 -15.162 1.00 83.50 86 ASN A O 1
ATOM 667 N N . SER A 1 87 ? 9.739 -10.816 -15.492 1.00 86.44 87 SER A N 1
ATOM 668 C CA . SER A 1 87 ? 9.126 -10.817 -14.160 1.00 86.44 87 SER A CA 1
ATOM 669 C C . SER A 1 87 ? 10.171 -11.127 -13.083 1.00 86.44 87 SER A C 1
ATOM 671 O O . SER A 1 87 ? 11.028 -11.997 -13.249 1.00 86.44 87 SER A O 1
ATOM 673 N N . LEU A 1 88 ? 10.077 -10.448 -11.936 1.00 85.88 88 LEU A N 1
ATOM 674 C CA . LEU A 1 88 ? 10.824 -10.807 -10.722 1.00 85.88 88 LEU A CA 1
ATOM 675 C C . LEU A 1 88 ? 10.173 -11.982 -9.970 1.00 85.88 88 LEU A C 1
ATOM 677 O O . LEU A 1 88 ? 10.605 -12.349 -8.872 1.00 85.88 88 LEU A O 1
ATOM 681 N N . GLY A 1 89 ? 9.099 -12.555 -10.524 1.00 86.12 89 GLY A N 1
ATOM 682 C CA . GLY A 1 89 ? 8.460 -13.761 -10.011 1.00 86.12 89 GLY A CA 1
ATOM 683 C C . GLY A 1 89 ? 7.810 -13.580 -8.644 1.00 86.12 89 GLY A C 1
ATOM 684 O O . GLY A 1 89 ? 7.590 -14.561 -7.939 1.00 86.12 89 GLY A O 1
ATOM 685 N N . THR A 1 90 ? 7.535 -12.338 -8.240 1.00 86.19 90 THR A N 1
ATOM 686 C CA . THR A 1 90 ? 7.064 -11.995 -6.896 1.00 86.19 90 THR A CA 1
ATOM 687 C C . THR A 1 90 ? 5.876 -11.047 -6.984 1.00 86.19 90 THR A C 1
ATOM 689 O O . THR A 1 90 ? 5.943 -9.998 -7.627 1.00 86.19 90 THR A O 1
ATOM 692 N N . LEU A 1 91 ? 4.793 -11.416 -6.304 1.00 90.69 91 LEU A N 1
ATOM 693 C CA . LEU A 1 91 ? 3.692 -10.518 -5.997 1.00 90.69 91 LEU A CA 1
ATOM 694 C C . LEU A 1 91 ? 4.038 -9.783 -4.703 1.00 90.69 91 LEU A C 1
ATOM 696 O O . LEU A 1 91 ? 4.335 -10.437 -3.701 1.00 90.69 91 LEU A O 1
ATOM 700 N N . SER A 1 92 ? 3.970 -8.458 -4.709 1.00 91.31 92 SER A N 1
ATOM 701 C CA . SER A 1 92 ? 4.330 -7.622 -3.562 1.00 91.31 92 SER A CA 1
ATOM 702 C C . SER A 1 92 ? 3.204 -6.665 -3.200 1.00 91.31 92 SER A C 1
ATOM 704 O O . SER A 1 92 ? 2.380 -6.302 -4.042 1.00 91.31 92 SER A O 1
ATOM 706 N N . ILE A 1 93 ? 3.192 -6.231 -1.942 1.00 90.56 93 ILE A N 1
ATOM 707 C CA . ILE A 1 93 ? 2.492 -5.003 -1.568 1.00 90.56 93 ILE A CA 1
ATOM 708 C C . ILE A 1 93 ? 3.418 -3.863 -1.971 1.00 90.56 93 ILE A C 1
ATOM 710 O O . ILE A 1 93 ? 4.591 -3.885 -1.616 1.00 90.56 93 ILE A O 1
ATOM 714 N N . LEU A 1 94 ? 2.912 -2.885 -2.707 1.00 91.50 94 LEU A N 1
ATOM 715 C CA . LEU A 1 94 ? 3.578 -1.610 -2.906 1.00 91.50 94 LEU A CA 1
ATOM 716 C C . LEU A 1 94 ? 2.928 -0.617 -1.955 1.00 91.50 94 LEU A C 1
ATOM 718 O O . LEU A 1 94 ? 1.708 -0.450 -1.952 1.00 91.50 94 LEU A O 1
ATOM 722 N N . LEU A 1 95 ? 3.743 -0.007 -1.107 1.00 88.12 95 LEU A N 1
ATOM 723 C CA . LEU A 1 95 ? 3.334 1.008 -0.152 1.00 88.12 95 LEU A CA 1
ATOM 724 C C . LEU A 1 95 ? 4.133 2.269 -0.438 1.00 88.12 95 LEU A C 1
ATOM 726 O O . LEU A 1 95 ? 5.356 2.218 -0.469 1.00 88.12 95 LEU A O 1
ATOM 730 N N . LEU A 1 96 ? 3.437 3.383 -0.629 1.00 88.69 96 LEU A N 1
ATOM 731 C CA . LEU A 1 96 ? 4.012 4.713 -0.753 1.00 88.69 96 LEU A CA 1
ATOM 732 C C . LEU A 1 96 ? 3.543 5.534 0.447 1.00 88.69 96 LEU A C 1
ATOM 734 O O . LEU A 1 96 ? 2.352 5.806 0.583 1.00 88.69 96 LEU A O 1
ATOM 738 N N . GLN A 1 97 ? 4.472 5.865 1.334 1.00 82.25 97 GLN A N 1
ATOM 739 C CA . GLN A 1 97 ? 4.284 6.719 2.497 1.00 82.25 97 GLN A CA 1
ATOM 740 C C . GLN A 1 97 ? 4.548 8.176 2.121 1.00 82.25 97 GLN A C 1
ATOM 742 O O . GLN A 1 97 ? 5.455 8.477 1.352 1.00 82.25 97 GLN A O 1
ATOM 747 N N . CYS A 1 98 ? 3.797 9.080 2.728 1.00 81.25 98 CYS A N 1
ATOM 748 C CA . CYS A 1 98 ? 4.002 10.519 2.644 1.00 81.25 98 CYS A CA 1
ATOM 749 C C . CYS A 1 98 ? 3.799 11.159 4.019 1.00 81.25 98 CYS A C 1
ATOM 751 O O . CYS A 1 98 ? 3.122 10.586 4.876 1.00 81.25 98 CYS A O 1
ATOM 753 N N . VAL A 1 99 ? 4.373 12.341 4.219 1.00 77.25 99 VAL A N 1
ATOM 754 C CA . VAL A 1 99 ? 4.193 13.190 5.406 1.00 77.25 99 VAL A CA 1
ATOM 755 C C . VAL A 1 99 ? 3.709 14.584 4.987 1.00 77.25 99 VAL A C 1
ATOM 757 O O . VAL A 1 99 ? 3.586 14.884 3.802 1.00 77.25 99 VAL A O 1
ATOM 760 N N . ASN A 1 100 ? 3.426 15.460 5.955 1.00 75.62 100 ASN A N 1
ATOM 761 C CA . ASN A 1 100 ? 3.166 16.889 5.719 1.00 75.62 100 ASN A CA 1
ATOM 762 C C . ASN A 1 100 ? 1.984 17.211 4.779 1.00 75.62 100 ASN A C 1
ATOM 764 O O . ASN A 1 100 ? 1.965 18.266 4.155 1.00 75.62 100 ASN A O 1
ATOM 768 N N . TYR A 1 101 ? 0.964 16.344 4.727 1.00 75.94 101 TYR A N 1
ATOM 769 C CA . TYR A 1 101 ? -0.221 16.474 3.859 1.00 75.94 101 TYR A CA 1
ATOM 770 C C . TYR A 1 101 ? 0.046 16.357 2.346 1.00 75.94 101 TYR A C 1
ATOM 772 O O . TYR A 1 101 ? -0.860 16.605 1.546 1.00 75.94 101 TYR A O 1
ATOM 780 N N . GLU A 1 102 ? 1.239 15.923 1.933 1.00 80.69 102 GLU A N 1
ATOM 781 C CA . GLU A 1 102 ? 1.577 15.672 0.527 1.00 80.69 102 GLU A CA 1
ATOM 782 C C . GLU A 1 102 ? 1.106 14.279 0.084 1.00 80.69 102 GLU A C 1
ATOM 784 O O . GLU A 1 102 ? 1.892 13.406 -0.270 1.00 80.69 102 GLU A O 1
ATOM 789 N N . TYR A 1 103 ? -0.205 14.042 0.152 1.00 84.81 103 TYR A N 1
ATOM 790 C CA . TYR A 1 103 ? -0.770 12.727 -0.143 1.00 84.81 103 TYR A CA 1
ATOM 791 C C . TYR A 1 103 ? -0.671 12.378 -1.638 1.00 84.81 103 TYR A C 1
ATOM 793 O O . TYR A 1 103 ? -1.142 13.167 -2.463 1.00 84.81 103 TYR A O 1
ATOM 801 N N . PRO A 1 104 ? -0.164 11.181 -1.996 1.00 88.06 104 PRO A N 1
ATOM 802 C CA . PRO A 1 104 ? -0.192 10.706 -3.367 1.00 88.06 104 PRO A CA 1
ATOM 803 C C . PRO A 1 104 ? -1.634 10.528 -3.866 1.00 88.06 104 PRO A C 1
ATOM 805 O O . PRO A 1 104 ? -2.531 10.200 -3.073 1.00 88.06 104 PRO A O 1
ATOM 808 N N . PRO A 1 105 ? -1.870 10.712 -5.173 1.00 91.69 105 PRO A N 1
ATOM 809 C CA . PRO A 1 105 ? -3.157 10.416 -5.786 1.00 91.69 105 PRO A CA 1
ATOM 810 C C . PRO A 1 105 ? -3.449 8.908 -5.744 1.00 91.69 105 PRO A C 1
ATOM 812 O O . PRO A 1 105 ? -2.544 8.073 -5.717 1.00 91.69 105 PRO A O 1
ATOM 815 N N . ASN A 1 106 ? -4.730 8.550 -5.714 1.00 93.62 106 ASN A N 1
ATOM 816 C CA . ASN A 1 106 ? -5.195 7.158 -5.694 1.00 93.62 106 ASN A CA 1
ATOM 817 C C . ASN A 1 106 ? -6.341 6.890 -6.684 1.00 93.62 106 ASN A C 1
ATOM 819 O O . ASN A 1 106 ? -6.985 5.847 -6.612 1.00 93.62 106 ASN A O 1
ATOM 823 N N . ASP A 1 107 ? -6.618 7.843 -7.568 1.00 93.62 107 ASP A N 1
ATOM 824 C CA . ASP A 1 107 ? -7.662 7.801 -8.589 1.00 93.62 107 ASP A CA 1
ATOM 825 C C . ASP A 1 107 ? -7.227 7.026 -9.841 1.00 93.62 107 ASP A C 1
ATOM 827 O O . ASP A 1 107 ? -8.038 6.305 -10.422 1.00 93.62 107 ASP A O 1
ATOM 831 N N . SER A 1 108 ? -5.950 7.113 -10.223 1.00 95.56 108 SER A N 1
ATOM 832 C CA . SER A 1 108 ? -5.360 6.314 -11.301 1.00 95.56 108 SER A CA 1
ATOM 833 C C . SER A 1 108 ? -3.898 5.972 -11.017 1.00 95.56 108 SER A C 1
ATOM 835 O O . SER A 1 108 ? -3.225 6.618 -10.207 1.00 95.56 108 SER A O 1
ATOM 837 N N . TYR A 1 109 ? -3.395 4.931 -11.683 1.00 96.12 109 TYR A N 1
ATOM 838 C CA . TYR A 1 109 ? -1.992 4.555 -11.550 1.00 96.12 109 TYR A CA 1
ATOM 839 C C . TYR A 1 109 ? -1.069 5.520 -12.295 1.00 96.12 109 TYR A C 1
ATOM 841 O O . TYR A 1 109 ? 0.037 5.801 -11.846 1.00 96.12 109 TYR A O 1
ATOM 849 N N . GLU A 1 110 ? -1.550 6.075 -13.401 1.00 96.12 110 GLU A N 1
ATOM 850 C CA . GLU A 1 110 ? -0.857 7.068 -14.209 1.00 96.12 110 GLU A CA 1
ATOM 851 C C . GLU A 1 110 ? -0.590 8.339 -13.393 1.00 96.12 110 GLU A C 1
ATOM 853 O O . GLU A 1 110 ? 0.554 8.788 -13.323 1.00 96.12 110 GLU A O 1
ATOM 858 N N . ASN A 1 111 ? -1.603 8.846 -12.680 1.00 95.38 111 ASN A N 1
ATOM 859 C CA . ASN A 1 111 ? -1.458 10.018 -11.813 1.00 95.38 111 ASN A CA 1
ATOM 860 C C . ASN A 1 111 ? -0.492 9.735 -10.655 1.00 95.38 111 ASN A C 1
ATOM 862 O O . ASN A 1 111 ? 0.311 10.592 -10.283 1.00 95.38 111 ASN A O 1
ATOM 866 N N . LEU A 1 112 ? -0.526 8.519 -10.098 1.00 94.50 112 LEU A N 1
ATOM 867 C CA . LEU A 1 112 ? 0.430 8.094 -9.074 1.00 94.50 112 LEU A CA 1
ATOM 868 C C . LEU A 1 112 ? 1.865 8.061 -9.618 1.00 94.50 112 LEU A C 1
ATOM 870 O O . LEU A 1 112 ? 2.779 8.539 -8.950 1.00 94.50 112 LEU A O 1
ATOM 874 N N . LEU A 1 113 ? 2.076 7.533 -10.825 1.00 94.81 113 LEU A N 1
ATOM 875 C CA . LEU A 1 113 ? 3.394 7.493 -11.460 1.00 94.81 113 LEU A CA 1
ATOM 876 C C . LEU A 1 113 ? 3.941 8.891 -11.759 1.00 94.81 113 LEU A C 1
ATOM 878 O O . LEU A 1 113 ? 5.134 9.123 -11.559 1.00 94.81 113 LEU A O 1
ATOM 882 N N . GLU A 1 114 ? 3.099 9.817 -12.218 1.00 94.94 114 GLU A N 1
ATOM 883 C CA . GLU A 1 114 ? 3.485 11.219 -12.417 1.00 94.94 114 GLU A CA 1
ATOM 884 C C . GLU A 1 114 ? 3.884 11.881 -11.098 1.00 94.94 114 GLU A C 1
ATOM 886 O O . GLU A 1 114 ? 4.941 12.510 -11.019 1.00 94.94 114 GLU A O 1
ATOM 891 N N . TRP A 1 115 ? 3.103 11.655 -10.040 1.00 92.19 115 TRP A N 1
ATOM 892 C CA . TRP A 1 115 ? 3.416 12.153 -8.705 1.00 92.19 115 TRP A CA 1
ATOM 893 C C . TRP A 1 115 ? 4.757 11.609 -8.188 1.00 92.19 115 TRP A C 1
ATOM 895 O O . TRP A 1 115 ? 5.591 12.375 -7.708 1.00 92.19 115 TRP A O 1
ATOM 905 N N . ILE A 1 116 ? 5.014 10.302 -8.338 1.00 90.75 116 ILE A N 1
ATOM 906 C CA . ILE A 1 116 ? 6.288 9.677 -7.939 1.00 90.75 116 ILE A CA 1
ATOM 907 C C . ILE A 1 116 ? 7.444 10.288 -8.732 1.00 90.75 116 ILE A C 1
ATOM 909 O O . ILE A 1 116 ? 8.476 10.623 -8.157 1.00 90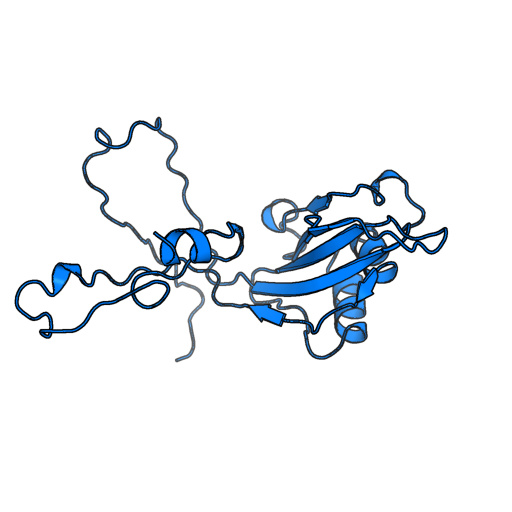.75 116 ILE A O 1
ATOM 913 N N . LYS A 1 117 ? 7.275 10.482 -10.043 1.00 90.94 117 LYS A N 1
ATOM 914 C CA . LYS A 1 117 ? 8.299 11.093 -10.897 1.00 90.94 117 LYS A CA 1
ATOM 915 C C . LYS A 1 117 ? 8.686 12.500 -10.430 1.00 90.94 117 LYS A C 1
ATOM 917 O O . LYS A 1 117 ? 9.846 12.875 -10.560 1.00 90.94 117 LYS A O 1
ATOM 922 N N . GLU A 1 118 ? 7.723 13.274 -9.933 1.00 88.81 118 GLU A N 1
ATOM 923 C CA . GLU A 1 118 ? 7.950 14.642 -9.460 1.00 88.81 118 GLU A CA 1
ATOM 924 C C . GLU A 1 118 ? 8.520 14.690 -8.033 1.00 88.81 118 GLU A C 1
ATOM 926 O O . GLU A 1 118 ? 9.398 15.503 -7.751 1.00 88.81 118 GLU A O 1
ATOM 931 N N . LYS A 1 119 ? 8.010 13.847 -7.125 1.00 83.62 119 LYS A N 1
ATOM 932 C CA . LYS A 1 119 ? 8.242 13.972 -5.674 1.00 83.62 119 LYS A CA 1
ATOM 933 C C . LYS A 1 119 ? 9.241 12.975 -5.088 1.00 83.62 119 LYS A C 1
ATOM 935 O O . LYS A 1 119 ? 9.681 13.154 -3.959 1.00 83.62 119 LYS A O 1
ATOM 940 N N . SER A 1 120 ? 9.582 11.911 -5.808 1.00 78.25 120 SER A N 1
ATOM 941 C CA . SER A 1 120 ? 10.373 10.790 -5.283 1.00 78.25 120 SER A CA 1
ATOM 942 C C . SER A 1 120 ? 11.742 10.648 -5.958 1.00 78.25 120 SER A C 1
ATOM 944 O O . SER A 1 120 ? 12.094 11.398 -6.868 1.00 78.25 120 SER A O 1
ATOM 946 N N . ASP A 1 121 ? 12.556 9.691 -5.501 1.00 79.19 121 ASP A N 1
ATOM 947 C CA . ASP A 1 121 ? 13.812 9.350 -6.171 1.00 79.19 121 ASP A CA 1
ATOM 948 C C . ASP A 1 121 ? 13.576 8.695 -7.548 1.00 79.19 121 ASP A C 1
ATOM 950 O O . ASP A 1 121 ? 12.635 7.906 -7.706 1.00 79.19 121 ASP A O 1
ATOM 954 N N . PRO A 1 122 ? 14.447 8.950 -8.546 1.00 82.50 122 PRO A N 1
ATOM 955 C CA . PRO A 1 122 ? 14.360 8.318 -9.869 1.00 82.50 122 PRO A CA 1
ATOM 956 C C . PRO A 1 122 ? 14.366 6.781 -9.830 1.00 82.50 122 PRO A C 1
ATOM 958 O O . PRO A 1 122 ? 13.746 6.126 -10.673 1.00 82.50 122 PRO A O 1
ATOM 961 N N . GLU A 1 123 ? 15.034 6.199 -8.834 1.00 82.19 123 GLU A N 1
ATOM 962 C CA . GLU A 1 123 ? 15.046 4.757 -8.576 1.00 82.19 123 GLU A CA 1
ATOM 963 C C . GLU A 1 123 ? 13.640 4.238 -8.248 1.00 82.19 123 GLU A C 1
ATOM 965 O O . GLU A 1 123 ? 13.207 3.210 -8.774 1.00 82.19 123 GLU A O 1
ATOM 970 N N . TYR A 1 124 ? 12.871 4.991 -7.457 1.00 81.94 124 TYR A N 1
ATOM 971 C CA . TYR A 1 124 ? 11.507 4.609 -7.085 1.00 81.94 124 TYR A CA 1
ATOM 972 C C . TYR A 1 124 ? 10.594 4.723 -8.295 1.00 81.94 124 TYR A C 1
ATOM 974 O O . TYR A 1 124 ? 9.825 3.806 -8.575 1.00 81.94 124 TYR A O 1
ATOM 982 N N . TYR A 1 125 ? 10.737 5.790 -9.084 1.00 88.19 125 TYR A N 1
ATOM 983 C CA . TYR A 1 125 ? 10.017 5.894 -10.349 1.00 88.19 125 TYR A CA 1
ATOM 984 C C . TYR A 1 125 ? 10.290 4.688 -11.258 1.00 88.19 125 TYR A C 1
ATOM 986 O O . TYR A 1 125 ? 9.356 4.152 -11.847 1.00 88.19 125 TYR A O 1
ATOM 994 N N . SER A 1 126 ? 11.535 4.212 -11.326 1.00 88.75 126 SER A N 1
ATOM 995 C CA . SER A 1 126 ? 11.909 3.050 -12.144 1.00 88.75 126 SER A CA 1
ATOM 996 C C . SER A 1 126 ? 11.231 1.761 -11.668 1.00 88.75 126 SER A C 1
ATOM 998 O O . SER A 1 126 ? 10.660 1.042 -12.486 1.00 88.75 126 SER A O 1
ATOM 1000 N N . ILE A 1 127 ? 11.203 1.515 -10.352 1.00 88.69 127 ILE A N 1
ATOM 1001 C CA . ILE A 1 127 ? 10.532 0.346 -9.760 1.00 88.69 127 ILE A CA 1
ATOM 1002 C C . ILE A 1 127 ? 9.019 0.380 -9.998 1.00 88.69 127 ILE A C 1
ATOM 1004 O O . ILE A 1 127 ? 8.416 -0.627 -10.375 1.00 88.69 127 ILE A O 1
ATOM 1008 N N . PHE A 1 128 ? 8.380 1.524 -9.750 1.00 91.38 128 PHE A N 1
ATOM 1009 C CA . PHE A 1 128 ? 6.938 1.638 -9.937 1.00 91.38 128 PHE A CA 1
ATOM 1010 C C . PHE A 1 128 ? 6.604 1.560 -11.430 1.00 91.38 128 PHE A C 1
ATOM 1012 O O . PHE A 1 128 ? 5.746 0.782 -11.815 1.00 91.38 128 PHE A O 1
ATOM 1019 N N . LYS A 1 129 ? 7.350 2.226 -12.314 1.00 93.44 129 LYS A N 1
ATOM 1020 C CA . LYS A 1 129 ? 7.134 2.128 -13.765 1.00 93.44 129 LYS A CA 1
ATOM 1021 C C . LYS A 1 129 ? 7.218 0.688 -14.294 1.00 93.44 129 LYS A C 1
ATOM 1023 O O . LYS A 1 129 ? 6.502 0.361 -15.237 1.00 93.44 129 LYS A O 1
ATOM 1028 N N . SER A 1 130 ? 8.058 -0.166 -13.705 1.00 91.31 130 SER A N 1
ATOM 1029 C CA . SER A 1 130 ? 8.158 -1.589 -14.056 1.00 91.31 130 SER A CA 1
ATOM 1030 C C . SER A 1 130 ? 7.174 -2.490 -13.296 1.00 91.31 130 SER A C 1
ATOM 1032 O O . SER A 1 130 ? 7.311 -3.711 -13.323 1.00 91.31 130 SER A O 1
ATOM 1034 N N . THR A 1 131 ? 6.177 -1.938 -12.601 1.00 92.56 131 THR A N 1
ATOM 1035 C CA . THR A 1 131 ? 5.196 -2.717 -11.838 1.00 92.56 131 THR A CA 1
ATOM 1036 C C . THR A 1 131 ? 3.869 -2.831 -12.581 1.00 92.56 131 THR A C 1
ATOM 1038 O O . THR A 1 131 ? 3.261 -1.844 -12.988 1.00 92.56 131 THR A O 1
ATOM 1041 N N . LYS A 1 132 ? 3.359 -4.058 -12.685 1.00 93.56 132 LYS A N 1
ATOM 1042 C CA . LYS A 1 132 ? 1.986 -4.329 -13.104 1.00 93.56 132 LYS A CA 1
ATOM 1043 C C . LYS A 1 132 ? 1.065 -4.268 -11.892 1.00 93.56 132 LYS A C 1
ATOM 1045 O O . LYS A 1 132 ? 1.209 -5.054 -10.957 1.00 93.56 132 LYS A O 1
ATOM 1050 N N . VAL A 1 133 ? 0.095 -3.363 -11.924 1.00 95.62 133 VAL A N 1
ATOM 1051 C CA . VAL A 1 133 ? -0.917 -3.224 -10.871 1.00 95.62 133 VAL A CA 1
ATOM 1052 C C . VAL A 1 133 ? -1.895 -4.402 -10.912 1.00 95.62 133 VAL A C 1
ATOM 1054 O O . VAL A 1 133 ? -2.461 -4.721 -11.956 1.00 95.62 133 VAL A O 1
ATOM 1057 N N . CYS A 1 134 ? -2.104 -5.040 -9.762 1.00 94.50 134 CYS A N 1
ATOM 1058 C CA . CYS A 1 134 ? -2.944 -6.230 -9.598 1.00 94.50 134 CYS A CA 1
ATOM 1059 C C . CYS A 1 134 ? -4.141 -6.001 -8.654 1.00 94.50 134 CYS A C 1
ATOM 1061 O O . CYS A 1 134 ? -4.947 -6.910 -8.461 1.00 94.50 134 CYS A O 1
ATOM 1063 N N . SER A 1 135 ? -4.267 -4.815 -8.049 1.00 95.56 135 SER A N 1
ATOM 1064 C CA . SER A 1 135 ? -5.405 -4.422 -7.208 1.00 95.56 135 SER A CA 1
ATOM 1065 C C . SER A 1 135 ? -5.698 -2.923 -7.326 1.00 95.56 135 SER A C 1
ATOM 1067 O O . SER A 1 135 ? -4.836 -2.174 -7.779 1.00 95.56 135 SER A O 1
ATOM 1069 N N . PRO A 1 136 ? -6.863 -2.447 -6.852 1.00 96.62 136 PRO A N 1
ATOM 1070 C CA . PRO A 1 136 ? -7.110 -1.015 -6.695 1.00 96.62 136 PRO A CA 1
ATOM 1071 C C . PRO A 1 136 ? -6.074 -0.328 -5.793 1.00 96.62 136 PRO A C 1
ATOM 1073 O O . PRO A 1 136 ? -5.489 -0.968 -4.912 1.00 96.62 136 PRO A O 1
ATOM 1076 N N . LEU A 1 137 ? -5.901 0.980 -5.995 1.00 96.00 137 LEU A N 1
ATOM 1077 C CA . LEU A 1 137 ? -5.083 1.854 -5.158 1.00 96.00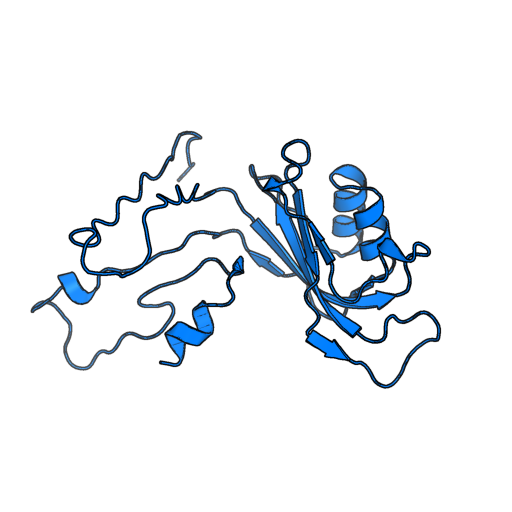 137 LEU A CA 1
ATOM 1078 C C . LEU A 1 137 ? -5.895 2.279 -3.931 1.00 96.00 137 LEU A C 1
ATOM 1080 O O . LEU A 1 137 ? -6.925 2.946 -4.039 1.00 96.00 137 LEU A O 1
ATOM 1084 N N . VAL A 1 138 ? -5.427 1.901 -2.746 1.00 92.69 138 VAL A N 1
ATOM 1085 C CA . VAL A 1 138 ? -6.102 2.181 -1.477 1.00 92.69 138 VAL A CA 1
ATOM 1086 C C . VAL A 1 138 ? -5.312 3.224 -0.704 1.00 92.69 138 VAL A C 1
ATOM 1088 O O . VAL A 1 138 ? -4.140 3.022 -0.396 1.00 92.69 138 VAL A O 1
ATOM 1091 N N . SER A 1 139 ? -5.960 4.339 -0.364 1.00 90.12 139 SER A N 1
ATOM 1092 C CA . SER A 1 139 ? -5.358 5.387 0.459 1.00 90.12 139 SER A CA 1
ATOM 1093 C C . SER A 1 139 ? -5.735 5.238 1.930 1.00 90.12 139 SER A C 1
ATOM 1095 O O . SER A 1 139 ? -6.905 5.013 2.246 1.00 90.12 139 SER A O 1
ATOM 1097 N N . TYR A 1 140 ? -4.788 5.479 2.832 1.00 84.50 140 TYR A N 1
ATOM 1098 C CA . TYR A 1 140 ? -5.037 5.544 4.271 1.00 84.50 140 TYR A CA 1
ATOM 1099 C C . TYR A 1 140 ? -4.342 6.763 4.878 1.00 84.50 140 TYR A C 1
ATOM 1101 O O . TYR A 1 140 ? -3.155 6.961 4.662 1.00 84.50 140 TYR A O 1
ATOM 1109 N N . ARG A 1 141 ? -5.073 7.593 5.632 1.00 82.19 141 ARG A N 1
ATOM 1110 C CA . ARG A 1 141 ? -4.569 8.876 6.177 1.00 82.19 141 ARG A CA 1
ATOM 1111 C C . ARG A 1 141 ? -4.711 9.002 7.697 1.00 82.19 141 ARG A C 1
ATOM 1113 O O . ARG A 1 141 ? -4.520 10.077 8.250 1.00 82.19 141 ARG A O 1
ATOM 1120 N N . ARG A 1 142 ? -5.112 7.926 8.382 1.00 74.50 142 ARG A N 1
ATOM 1121 C CA . ARG A 1 142 ? -5.309 7.908 9.841 1.00 74.50 142 ARG A CA 1
ATOM 1122 C C . ARG A 1 142 ? -4.186 7.124 10.517 1.00 74.50 142 ARG A C 1
ATOM 1124 O O . ARG A 1 142 ? -4.403 6.087 11.132 1.00 74.50 142 ARG A O 1
ATOM 1131 N N . THR A 1 143 ? -2.963 7.601 10.368 1.00 71.56 143 THR A N 1
ATOM 1132 C CA . THR A 1 143 ? -1.720 6.931 10.790 1.00 71.56 143 THR A CA 1
ATOM 1133 C C . THR A 1 143 ? -1.420 7.106 12.278 1.00 71.56 143 THR A C 1
ATOM 1135 O O . THR A 1 143 ? -0.285 7.345 12.683 1.00 71.56 143 THR A O 1
ATOM 1138 N N . ILE A 1 144 ? -2.456 6.990 13.103 1.00 73.06 144 ILE A N 1
ATOM 1139 C CA . ILE A 1 144 ? -2.370 7.109 14.555 1.00 73.06 144 ILE A CA 1
ATOM 1140 C C . ILE A 1 144 ? -2.790 5.797 15.202 1.00 73.06 144 ILE A C 1
ATOM 1142 O O . ILE A 1 144 ? -3.739 5.152 14.751 1.00 73.06 144 ILE A O 1
ATOM 1146 N N . ASP A 1 145 ? -2.099 5.445 16.279 1.00 76.38 145 ASP A N 1
ATOM 1147 C CA . ASP A 1 145 ? -2.580 4.437 17.211 1.00 76.38 145 ASP A CA 1
ATOM 1148 C C . ASP A 1 145 ? -3.649 5.083 18.097 1.00 76.38 145 ASP A C 1
ATOM 1150 O O . ASP A 1 145 ? -3.429 6.136 18.699 1.00 76.38 145 ASP A O 1
ATOM 1154 N N . ASP A 1 146 ? -4.822 4.468 18.162 1.00 80.88 146 ASP A N 1
ATOM 1155 C CA . ASP A 1 146 ? -5.947 4.922 18.970 1.00 80.88 146 ASP A CA 1
ATOM 1156 C C . ASP A 1 146 ? -6.419 3.779 19.863 1.00 80.88 146 ASP A C 1
ATOM 1158 O O . ASP A 1 146 ? -6.663 2.673 19.387 1.00 80.88 146 ASP A O 1
ATOM 1162 N N . ARG A 1 147 ? -6.574 4.045 21.160 1.00 85.06 147 ARG A N 1
ATOM 1163 C CA . ARG A 1 147 ? -7.081 3.086 22.143 1.00 85.06 147 ARG A CA 1
ATOM 1164 C C . ARG A 1 147 ? -8.199 3.731 22.943 1.00 85.06 147 ARG A C 1
ATOM 1166 O O . ARG A 1 147 ? -7.989 4.705 23.663 1.00 85.06 147 ARG A O 1
ATOM 1173 N N . LYS A 1 148 ? -9.375 3.116 22.900 1.00 83.62 148 LYS A N 1
ATOM 1174 C CA . LYS A 1 148 ? -10.513 3.469 23.745 1.00 83.62 148 LYS A CA 1
ATOM 1175 C C . LYS A 1 148 ? -10.354 2.772 25.092 1.00 83.62 148 LYS A C 1
ATOM 1177 O O . LYS A 1 148 ? -10.429 1.548 25.174 1.00 83.62 148 LYS A O 1
ATOM 1182 N N . CYS A 1 149 ? -10.153 3.551 26.152 1.00 86.44 149 CYS A N 1
ATOM 1183 C CA . CYS A 1 149 ? -10.002 3.059 27.527 1.00 86.44 149 CYS A CA 1
ATOM 1184 C C . CYS A 1 149 ? -11.353 2.638 28.138 1.00 86.44 149 CYS A C 1
ATOM 1186 O O . CYS A 1 149 ? -11.794 3.182 29.152 1.00 86.44 149 CYS A O 1
ATOM 1188 N N . VAL A 1 150 ? -12.045 1.701 27.490 1.00 85.44 150 VAL A N 1
ATOM 1189 C CA . VAL A 1 150 ? -13.392 1.236 27.860 1.00 85.44 150 VAL A CA 1
ATOM 1190 C C . VAL A 1 150 ? -13.444 0.601 29.248 1.00 85.44 150 VAL A C 1
ATOM 1192 O O . VAL A 1 150 ? -14.488 0.638 29.896 1.00 85.44 150 VAL A O 1
ATOM 1195 N N . GLU A 1 151 ? -12.310 0.125 29.764 1.00 82.38 151 GLU A N 1
ATOM 1196 C CA . GLU A 1 151 ? -12.159 -0.339 31.144 1.00 82.38 151 GLU A CA 1
ATOM 1197 C C . GLU A 1 151 ? -12.525 0.735 32.183 1.00 82.38 151 GLU A C 1
ATOM 1199 O O . GLU A 1 151 ? -12.976 0.410 33.281 1.00 82.38 151 GLU A O 1
ATOM 1204 N N . GLN A 1 152 ? -12.404 2.021 31.835 1.00 87.88 152 GLN A N 1
ATOM 1205 C CA . GLN A 1 152 ? -12.739 3.134 32.728 1.00 87.88 152 GLN A CA 1
ATOM 1206 C C . GLN A 1 152 ? -14.248 3.289 32.954 1.00 87.88 152 GLN A C 1
ATOM 1208 O O . GLN A 1 152 ? -14.662 3.951 33.905 1.00 87.88 152 GLN A O 1
ATOM 1213 N N . LEU A 1 153 ? -15.088 2.672 32.116 1.00 87.25 153 LEU A N 1
ATOM 1214 C CA . LEU A 1 153 ? -16.540 2.691 32.302 1.00 87.25 153 LEU A CA 1
ATOM 1215 C C . LEU A 1 153 ? -16.966 1.874 33.528 1.00 87.25 153 LEU A C 1
ATOM 1217 O O . LEU A 1 153 ? -18.000 2.179 34.130 1.00 87.25 153 LEU A O 1
ATOM 1221 N N . GLY A 1 154 ? -16.166 0.881 33.936 1.00 87.19 154 GLY A N 1
ATOM 1222 C CA . GLY A 1 154 ? -16.398 0.070 35.129 1.00 87.19 154 GLY A CA 1
ATOM 1223 C C . GLY A 1 154 ? -17.848 -0.413 35.234 1.00 87.19 154 GLY A C 1
ATOM 1224 O O . GLY A 1 154 ? -18.367 -1.082 34.346 1.00 87.19 154 GLY A O 1
ATOM 1225 N N . LYS A 1 155 ? -18.539 -0.015 36.311 1.00 88.31 155 LYS A N 1
ATOM 1226 C CA . LYS A 1 155 ? -19.936 -0.404 36.584 1.00 88.31 155 LYS A CA 1
ATOM 1227 C C . LYS A 1 155 ? -20.974 0.178 35.612 1.00 88.31 155 LYS A C 1
ATOM 1229 O O . LYS A 1 155 ? -22.115 -0.264 35.641 1.00 88.31 155 LYS A O 1
ATOM 1234 N N . LYS A 1 156 ? -20.619 1.168 34.786 1.00 91.25 156 LYS A N 1
ATOM 1235 C CA . LYS A 1 156 ? -21.516 1.761 33.776 1.00 91.25 156 LYS A CA 1
ATOM 1236 C C . LYS A 1 156 ? -21.548 0.958 32.468 1.00 91.25 156 LYS A C 1
ATOM 1238 O O . LYS A 1 156 ? -22.234 1.367 31.535 1.00 91.25 156 LYS A O 1
ATOM 1243 N N . TRP A 1 157 ? -20.795 -0.142 32.378 1.00 90.94 157 TRP A N 1
ATOM 1244 C CA . TRP A 1 157 ? -20.757 -0.989 31.189 1.00 90.94 157 TRP A CA 1
ATOM 1245 C C . TRP A 1 157 ? -22.123 -1.643 30.919 1.00 90.94 157 TRP A C 1
ATOM 1247 O O . TRP A 1 157 ? -22.709 -2.221 31.841 1.00 90.94 157 TRP A O 1
ATOM 1257 N N . PRO A 1 158 ? -22.646 -1.581 29.680 1.00 89.56 158 PRO A N 1
ATOM 1258 C CA . PRO A 1 158 ? -23.910 -2.222 29.350 1.00 89.56 158 PRO A CA 1
ATOM 1259 C C . PRO A 1 158 ? -23.785 -3.750 29.420 1.00 89.56 158 PRO A C 1
ATOM 1261 O O . PRO A 1 158 ? -22.830 -4.345 28.923 1.00 89.56 158 PRO A O 1
ATOM 1264 N N . GLN A 1 159 ? -24.770 -4.405 30.037 1.00 92.06 159 GLN A N 1
ATOM 1265 C CA . GLN A 1 159 ? -24.793 -5.865 30.138 1.00 92.06 159 GLN A CA 1
ATOM 1266 C C . GLN A 1 159 ? -24.994 -6.515 28.763 1.00 92.06 159 GLN A C 1
ATOM 1268 O O . GLN A 1 159 ? -25.704 -5.973 27.919 1.00 92.06 159 GLN A O 1
ATOM 1273 N N . ASN A 1 160 ? -24.409 -7.701 28.573 1.00 93.56 160 ASN A N 1
ATOM 1274 C CA . ASN A 1 160 ? -24.510 -8.518 27.354 1.00 93.56 160 ASN A CA 1
ATOM 1275 C C . ASN A 1 160 ? -23.851 -7.919 26.095 1.00 93.56 160 ASN A C 1
ATOM 1277 O O . ASN A 1 160 ? -24.149 -8.355 24.986 1.00 93.56 160 ASN A O 1
ATOM 1281 N N . TYR A 1 161 ? -22.929 -6.964 26.256 1.00 90.75 161 TYR A N 1
ATOM 1282 C CA . TYR A 1 161 ? -22.091 -6.447 25.170 1.00 90.75 161 TYR A CA 1
ATOM 1283 C C . TYR A 1 161 ? -20.623 -6.827 25.364 1.00 90.75 161 TYR A C 1
ATOM 1285 O O . TYR A 1 161 ? -20.086 -6.720 26.470 1.00 90.75 161 TYR A O 1
ATOM 1293 N N . VAL A 1 162 ? -19.968 -7.190 24.259 1.00 90.62 162 VAL A N 1
ATOM 1294 C CA . VAL A 1 162 ? -18.520 -7.398 24.152 1.00 90.62 162 VAL A CA 1
ATOM 1295 C C . VAL A 1 162 ? -17.965 -6.511 23.039 1.00 90.62 162 VAL A C 1
ATOM 1297 O O . VAL A 1 162 ? -18.603 -6.337 22.001 1.00 90.62 162 VAL A O 1
ATOM 1300 N N . LEU A 1 163 ? -16.791 -5.928 23.267 1.00 88.88 163 LEU A N 1
ATOM 1301 C CA . LEU A 1 163 ? -16.037 -5.205 22.247 1.00 88.88 163 LEU A CA 1
ATOM 1302 C C . LEU A 1 163 ? -14.882 -6.068 21.756 1.00 88.88 163 LEU A C 1
ATOM 1304 O O . LEU A 1 163 ? -14.281 -6.787 22.548 1.00 88.88 163 LEU A O 1
ATOM 1308 N N . LEU A 1 164 ? -14.571 -5.969 20.466 1.00 88.19 164 LEU A N 1
ATOM 1309 C CA . LEU A 1 164 ? -13.496 -6.708 19.804 1.00 88.19 164 LEU A CA 1
ATOM 1310 C C . LEU A 1 164 ? -12.798 -5.829 18.754 1.00 88.19 164 LEU A C 1
ATOM 1312 O O . LEU A 1 164 ? -13.418 -4.933 18.167 1.00 88.19 164 LEU A O 1
ATOM 1316 N N . GLY A 1 165 ? -11.510 -6.091 18.518 1.00 86.75 165 GLY A N 1
ATOM 1317 C CA . GLY A 1 165 ? -10.701 -5.435 17.483 1.00 86.75 165 GLY A CA 1
ATOM 1318 C C . GLY A 1 165 ? -10.738 -3.902 17.538 1.00 86.75 165 GLY A C 1
ATOM 1319 O O . GLY A 1 165 ? -10.625 -3.301 18.610 1.00 86.75 165 GLY A O 1
ATOM 1320 N N . ASP A 1 166 ? -10.974 -3.282 16.379 1.00 86.25 166 ASP A N 1
ATOM 1321 C CA . ASP A 1 166 ? -10.987 -1.824 16.164 1.00 86.25 166 ASP A CA 1
ATOM 1322 C C . ASP A 1 166 ? -12.005 -1.061 17.026 1.00 86.25 166 ASP A C 1
ATOM 1324 O O . ASP A 1 166 ? -11.944 0.164 17.171 1.00 86.25 166 ASP A O 1
ATOM 1328 N N . THR A 1 167 ? -12.957 -1.761 17.648 1.00 87.00 167 THR A N 1
ATOM 1329 C CA . THR A 1 167 ? -13.853 -1.116 18.611 1.00 87.00 167 THR A CA 1
ATOM 1330 C C . THR A 1 167 ? -13.125 -0.700 19.893 1.00 87.00 167 THR A C 1
ATOM 1332 O O . THR A 1 167 ? -13.534 0.302 20.483 1.00 87.00 167 THR A O 1
ATOM 1335 N N . ILE A 1 168 ? -12.040 -1.392 20.268 1.00 87.00 168 ILE A N 1
ATOM 1336 C CA . ILE A 1 168 ? -11.198 -1.123 21.445 1.00 87.00 168 ILE A CA 1
ATOM 1337 C C . ILE A 1 168 ? -9.942 -0.351 21.046 1.00 87.00 168 ILE A C 1
ATOM 1339 O O . ILE A 1 168 ? -9.592 0.624 21.707 1.00 87.00 168 ILE A O 1
ATOM 1343 N N . CYS A 1 169 ? -9.245 -0.785 19.996 1.00 84.06 169 CYS A N 1
ATOM 1344 C CA . CYS A 1 169 ? -7.974 -0.191 19.599 1.00 84.06 169 CYS A CA 1
ATOM 1345 C C . CYS A 1 169 ? -7.749 -0.326 18.092 1.00 84.06 169 CYS A C 1
ATOM 1347 O O . CYS A 1 169 ? -7.941 -1.405 17.543 1.00 84.06 169 CYS A O 1
ATOM 1349 N N . THR A 1 170 ? -7.315 0.752 17.447 1.00 81.62 170 THR A N 1
ATOM 1350 C CA . THR A 1 170 ? -6.868 0.781 16.052 1.00 81.62 170 THR A CA 1
ATOM 1351 C C . THR A 1 170 ? -5.388 1.140 16.035 1.00 81.62 170 THR A C 1
ATOM 1353 O O . THR A 1 170 ? -4.962 2.008 16.792 1.00 81.62 170 THR A O 1
ATOM 1356 N N . PHE A 1 171 ? -4.608 0.488 15.178 1.00 77.31 171 PHE A N 1
ATOM 1357 C CA . PHE A 1 171 ? -3.166 0.710 15.076 1.00 77.31 171 PHE A 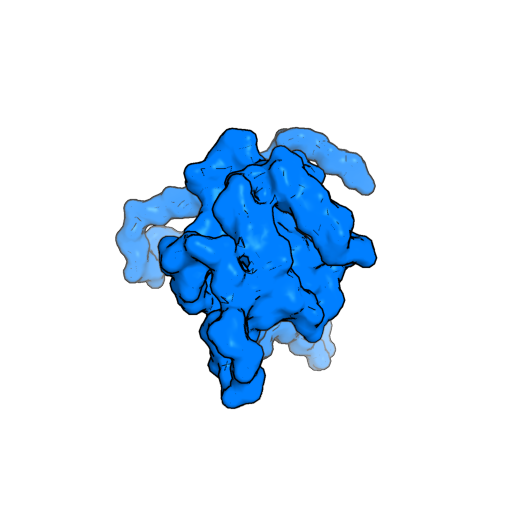CA 1
ATOM 1358 C C . PHE A 1 171 ? -2.778 1.308 13.725 1.00 77.31 171 PHE A C 1
ATOM 1360 O O . PHE A 1 171 ? -3.480 1.137 12.725 1.00 77.31 171 PHE A O 1
ATOM 1367 N N . ASN A 1 172 ? -1.609 1.939 13.677 1.00 75.31 172 ASN A N 1
ATOM 1368 C CA . ASN A 1 172 ? -0.941 2.306 12.445 1.00 75.31 172 ASN A CA 1
ATOM 1369 C C . ASN A 1 172 ? -0.651 1.028 11.622 1.00 75.31 172 ASN A C 1
ATOM 1371 O O . ASN A 1 172 ? -0.050 0.073 12.136 1.00 75.31 172 ASN A O 1
ATOM 1375 N N . PRO A 1 173 ? -1.051 0.988 10.335 1.00 70.38 173 PRO A N 1
ATOM 1376 C CA . PRO A 1 173 ? -0.898 -0.199 9.498 1.00 70.38 173 PRO A CA 1
ATOM 1377 C C . PRO A 1 173 ? 0.563 -0.598 9.248 1.00 70.38 173 PRO A C 1
ATOM 1379 O O . PRO A 1 173 ? 0.804 -1.753 8.903 1.00 70.38 173 PRO A O 1
ATOM 1382 N N . THR A 1 174 ? 1.532 0.297 9.475 1.00 67.81 174 THR A N 1
ATOM 1383 C CA . THR A 1 174 ? 2.977 0.045 9.299 1.00 67.81 174 THR A CA 1
ATOM 1384 C C . THR A 1 174 ? 3.453 -1.232 9.989 1.00 67.81 174 THR A C 1
ATOM 1386 O O . THR A 1 174 ? 4.334 -1.918 9.477 1.00 67.81 174 THR A O 1
ATOM 1389 N N . TYR A 1 175 ? 2.859 -1.590 11.130 1.00 69.38 175 TYR A N 1
ATOM 1390 C CA . TYR A 1 175 ? 3.291 -2.752 11.909 1.00 69.38 175 TYR A CA 1
ATOM 1391 C C . TYR A 1 175 ? 2.480 -4.026 11.638 1.00 69.38 175 TYR A C 1
ATOM 1393 O O . TYR A 1 175 ? 2.801 -5.076 12.192 1.00 69.38 175 TYR A O 1
ATOM 1401 N N . GLY A 1 176 ? 1.403 -3.955 10.847 1.00 71.12 176 GLY A N 1
ATOM 1402 C CA . GLY A 1 176 ? 0.525 -5.103 10.586 1.00 71.12 176 GLY A CA 1
ATOM 1403 C C . GLY A 1 176 ? -0.124 -5.711 11.842 1.00 71.12 176 GLY A C 1
ATOM 1404 O O . GLY A 1 176 ? -0.519 -6.875 11.837 1.00 71.12 176 GLY A O 1
ATOM 1405 N N . GLN A 1 177 ? -0.220 -4.958 12.944 1.00 77.19 177 GLN A N 1
ATOM 1406 C CA . GLN A 1 177 ? -0.593 -5.499 14.259 1.00 77.19 177 GLN A CA 1
ATOM 1407 C C . GLN A 1 177 ? -2.099 -5.585 14.519 1.00 77.19 177 GLN A C 1
ATOM 1409 O O . GLN A 1 177 ? -2.500 -6.307 15.434 1.00 77.19 177 GLN A O 1
ATOM 1414 N N . GLY A 1 178 ? -2.931 -4.881 13.745 1.00 79.69 178 GLY A N 1
ATOM 1415 C CA . GLY A 1 178 ? -4.380 -4.815 13.983 1.00 79.69 178 GLY A CA 1
ATOM 1416 C C . GLY A 1 178 ? -5.040 -6.195 14.003 1.00 79.69 178 GLY A C 1
ATOM 1417 O O . GLY A 1 178 ? -5.695 -6.558 14.977 1.00 79.69 178 GLY A O 1
ATOM 1418 N N . MET A 1 179 ? -4.765 -7.019 12.986 1.00 83.44 179 MET A N 1
ATOM 1419 C CA . MET A 1 179 ? -5.320 -8.376 12.891 1.00 83.44 179 MET A CA 1
ATOM 1420 C C . MET A 1 179 ? -4.876 -9.272 14.054 1.00 83.44 179 MET A C 1
ATOM 1422 O O . MET A 1 179 ? -5.679 -10.015 14.609 1.00 83.44 179 MET A O 1
ATOM 1426 N N . THR A 1 180 ? -3.614 -9.171 14.475 1.00 82.56 180 THR A N 1
ATOM 1427 C CA . THR A 1 180 ? -3.078 -9.962 15.594 1.00 82.56 180 THR A CA 1
ATOM 1428 C C . THR A 1 180 ? -3.772 -9.640 16.917 1.00 82.56 180 THR A C 1
ATOM 1430 O O . THR A 1 180 ? -3.969 -10.541 17.729 1.00 82.56 180 THR A O 1
ATOM 1433 N N . HIS A 1 181 ? -4.146 -8.378 17.139 1.00 78.75 181 HIS A N 1
ATOM 1434 C CA . HIS A 1 181 ? -4.871 -7.966 18.343 1.00 78.75 181 HIS A CA 1
ATOM 1435 C C . HIS A 1 181 ? -6.373 -8.247 18.258 1.00 78.75 181 HIS A C 1
ATOM 1437 O O . HIS A 1 181 ? -7.004 -8.428 19.290 1.00 78.75 181 HIS A O 1
ATOM 1443 N N . ALA A 1 182 ? -6.947 -8.297 17.054 1.00 82.44 182 ALA A N 1
ATOM 1444 C CA . ALA A 1 182 ? -8.353 -8.641 16.865 1.00 82.44 182 ALA A CA 1
ATOM 1445 C C . ALA A 1 182 ? -8.635 -10.144 17.051 1.00 82.44 182 ALA A C 1
ATOM 1447 O O . ALA A 1 182 ? -9.736 -10.508 17.456 1.00 82.44 182 ALA A O 1
ATOM 1448 N N . CYS A 1 183 ? -7.661 -11.007 16.741 1.00 74.25 183 CYS A N 1
ATOM 1449 C CA . CYS A 1 183 ? -7.813 -12.468 16.754 1.00 74.25 183 CYS A CA 1
ATOM 1450 C C . CYS A 1 183 ? -7.385 -13.155 18.065 1.00 74.25 183 CYS A C 1
ATOM 1452 O O . CYS A 1 183 ? -7.363 -14.386 18.112 1.00 74.25 183 CYS A O 1
ATOM 1454 N N . ARG A 1 184 ? -6.985 -12.398 19.089 1.00 57.59 184 ARG A N 1
ATOM 1455 C CA . ARG A 1 184 ? -6.589 -12.917 20.408 1.00 57.59 184 ARG A CA 1
ATOM 1456 C C . ARG A 1 184 ? -7.625 -12.554 21.455 1.00 57.59 184 ARG A C 1
ATOM 1458 O O . ARG A 1 184 ? -7.865 -13.421 22.320 1.00 57.59 184 ARG A O 1
#

Sequence (184 aa):
MKSTPNQLLDYRCRLGSPTSLGRSGVSQMYHLNVLEGYVTFIGERFKAGDPSLDSKHIIGYALNAPDKNAGFGIPPIREIKTMDENSLGTLSILLLQCVNYEYPPNDSYENLLEWIKEKSDPEYYSIFKSTKVCSPLVSYRRTIDDRKCVEQLGKKWPQNYVLLGDTICTFNPTYGQGMTHACR